Protein AF-A0A5M9JAK9-F1 (afdb_monomer_lite)

Organism: Monilinia fructicola (NCBI:txid38448)

Structure (mmCIF, N/CA/C/O backbone):
data_AF-A0A5M9JAK9-F1
#
_entry.id   AF-A0A5M9JAK9-F1
#
loop_
_atom_site.group_PDB
_atom_site.id
_atom_site.type_symbol
_atom_site.label_atom_id
_atom_site.label_alt_id
_atom_site.label_comp_id
_atom_site.label_asym_id
_atom_site.label_entity_id
_atom_site.label_seq_id
_atom_site.pdbx_PDB_ins_code
_atom_site.Cartn_x
_atom_site.Cartn_y
_atom_site.Cartn_z
_atom_site.occupancy
_atom_site.B_iso_or_equiv
_atom_site.auth_seq_id
_atom_site.auth_comp_id
_atom_site.auth_asym_id
_atom_site.auth_atom_id
_atom_site.pdbx_PDB_model_num
ATOM 1 N N . MET A 1 1 ? -24.880 -42.880 -1.646 1.00 41.00 1 MET A N 1
ATOM 2 C CA . MET A 1 1 ? -23.978 -41.710 -1.547 1.00 41.00 1 MET A CA 1
ATOM 3 C C . MET A 1 1 ? -24.825 -40.445 -1.458 1.00 41.00 1 MET A C 1
ATOM 5 O O . MET A 1 1 ? -25.404 -40.050 -2.456 1.00 41.00 1 MET A O 1
ATOM 9 N N . HIS A 1 2 ? -24.983 -39.871 -0.262 1.00 34.69 2 HIS A N 1
ATOM 10 C CA . HIS A 1 2 ? -25.781 -38.658 -0.034 1.00 34.69 2 HIS A CA 1
ATOM 11 C C . HIS A 1 2 ? -24.838 -37.463 0.163 1.00 34.69 2 HIS A C 1
ATOM 13 O O . HIS A 1 2 ? -24.133 -37.392 1.167 1.00 34.69 2 HIS A O 1
ATOM 19 N N . SER A 1 3 ? -24.808 -36.543 -0.803 1.00 33.50 3 SER A N 1
ATOM 20 C CA . SER A 1 3 ? -24.039 -35.295 -0.728 1.00 33.50 3 SER A CA 1
ATOM 21 C C . SER A 1 3 ? -24.871 -34.225 -0.013 1.00 33.50 3 SER A C 1
ATOM 23 O O . SER A 1 3 ? -25.899 -33.781 -0.525 1.00 33.50 3 SER A O 1
ATOM 25 N N . LYS A 1 4 ? -24.451 -33.827 1.193 1.00 38.19 4 LYS A N 1
ATOM 26 C CA . LYS A 1 4 ? -25.018 -32.683 1.920 1.00 38.19 4 LYS A CA 1
ATOM 27 C C . LYS A 1 4 ? -24.371 -31.399 1.390 1.00 38.19 4 LYS A C 1
ATOM 29 O O . LYS A 1 4 ? -23.188 -31.175 1.617 1.00 38.19 4 LYS A O 1
ATOM 34 N N . ARG A 1 5 ? -25.145 -30.545 0.711 1.00 37.44 5 ARG A N 1
ATOM 35 C CA . ARG A 1 5 ? -24.754 -29.151 0.437 1.00 37.44 5 ARG A CA 1
ATOM 36 C C . ARG A 1 5 ? -25.096 -28.290 1.651 1.00 37.44 5 ARG A C 1
ATOM 38 O O . ARG A 1 5 ? -26.269 -28.074 1.947 1.00 37.44 5 ARG A O 1
ATOM 45 N N . SER A 1 6 ? -24.080 -27.795 2.343 1.00 36.34 6 SER A N 1
ATOM 46 C CA . SER A 1 6 ? -24.195 -26.756 3.366 1.00 36.34 6 SER A CA 1
ATOM 47 C C . SER A 1 6 ? -24.518 -25.414 2.698 1.00 36.34 6 SER A C 1
ATOM 49 O O . SER A 1 6 ? -23.755 -24.918 1.871 1.00 36.34 6 SER A O 1
ATOM 51 N N . ARG A 1 7 ? -25.669 -24.821 3.039 1.00 32.72 7 ARG A N 1
ATOM 52 C CA . ARG A 1 7 ? -25.985 -23.419 2.727 1.00 32.72 7 ARG A CA 1
ATOM 53 C C . ARG A 1 7 ? -25.263 -22.527 3.731 1.00 32.72 7 ARG A C 1
ATOM 55 O O . ARG A 1 7 ? -25.537 -22.612 4.924 1.00 32.72 7 ARG A O 1
ATOM 62 N N . ILE A 1 8 ? -24.384 -21.658 3.243 1.00 31.30 8 ILE A N 1
ATOM 63 C CA . ILE A 1 8 ? -23.867 -20.527 4.015 1.00 31.30 8 ILE A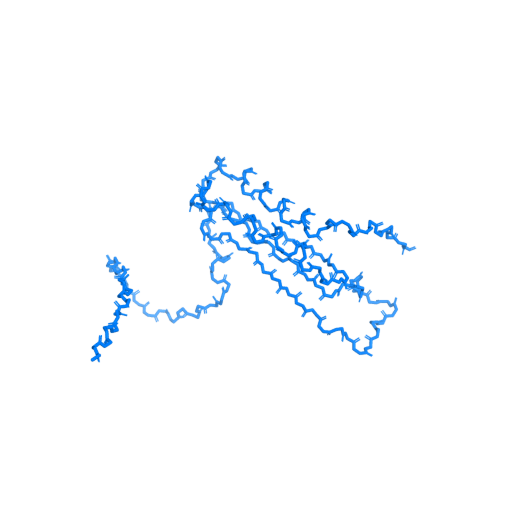 CA 1
ATOM 64 C C . ILE A 1 8 ? -24.963 -19.455 4.020 1.00 31.30 8 ILE A C 1
ATOM 66 O O . ILE A 1 8 ? -25.383 -18.975 2.969 1.00 31.30 8 ILE A O 1
ATOM 70 N N . SER A 1 9 ? -25.472 -19.143 5.208 1.00 28.64 9 SER A N 1
ATOM 71 C 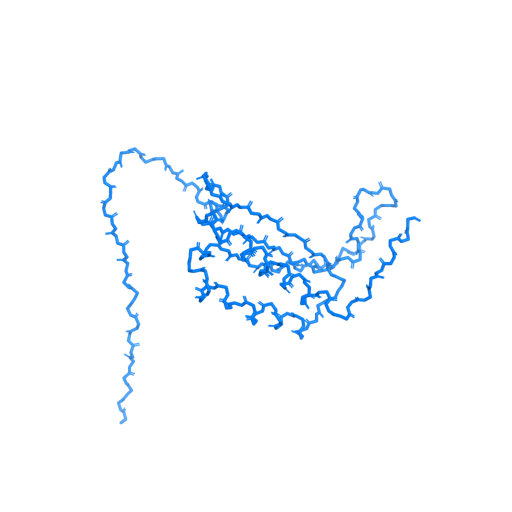CA . SER A 1 9 ? -26.453 -18.087 5.455 1.00 28.64 9 SER A CA 1
ATOM 72 C C . SER A 1 9 ? -25.709 -16.802 5.808 1.00 28.64 9 SER A C 1
ATOM 74 O O . SER A 1 9 ? -25.117 -16.719 6.881 1.00 28.64 9 SER A O 1
ATOM 76 N N . ILE A 1 10 ? -25.762 -15.794 4.937 1.00 33.12 10 ILE A N 1
ATOM 77 C CA . ILE A 1 10 ? -25.313 -14.434 5.258 1.00 33.12 10 ILE A CA 1
ATOM 78 C C . ILE A 1 10 ? -26.462 -13.750 6.005 1.00 33.12 10 ILE A C 1
ATOM 80 O O . ILE A 1 10 ? -27.500 -13.448 5.418 1.00 33.12 10 ILE A O 1
ATOM 84 N N . GLN A 1 11 ? -26.307 -13.547 7.314 1.00 29.53 11 GLN A N 1
ATOM 85 C CA . GLN A 1 11 ? -27.257 -12.759 8.097 1.00 29.53 11 GLN A CA 1
ATOM 86 C C . GLN A 1 11 ? -27.056 -11.268 7.790 1.00 29.53 11 GLN A C 1
ATOM 88 O O . GLN A 1 11 ? -26.022 -10.686 8.109 1.00 29.53 11 GLN A O 1
ATOM 93 N N . SER A 1 12 ? -28.064 -10.661 7.159 1.00 31.25 12 SER A N 1
ATOM 94 C CA . SER A 1 12 ? -28.189 -9.211 6.997 1.00 31.25 12 SER A CA 1
ATOM 95 C C . SER A 1 12 ? -28.516 -8.568 8.347 1.00 31.25 12 SER A C 1
ATOM 97 O O . SER A 1 12 ? -29.533 -8.884 8.966 1.00 31.25 12 SER A O 1
ATOM 99 N N . TRP A 1 13 ? -27.664 -7.647 8.797 1.00 31.02 13 TRP A N 1
ATOM 100 C CA . TRP A 1 13 ? -27.943 -6.764 9.926 1.00 31.02 13 TRP A CA 1
ATOM 101 C C . TRP A 1 13 ? -28.753 -5.554 9.443 1.00 31.02 13 TRP A C 1
ATOM 103 O O . TRP A 1 13 ? -28.192 -4.549 9.012 1.00 31.02 13 TRP A O 1
ATOM 113 N N . HIS A 1 14 ? -30.081 -5.611 9.553 1.00 35.34 14 HIS A N 1
ATOM 114 C CA . HIS A 1 14 ? -30.919 -4.415 9.453 1.00 35.34 14 HIS A CA 1
ATOM 115 C C . HIS A 1 14 ? -31.118 -3.807 10.842 1.00 35.34 14 HIS A C 1
ATOM 117 O O . HIS A 1 14 ? -31.939 -4.273 11.629 1.00 35.34 14 HIS A O 1
ATOM 123 N N . ARG A 1 15 ? -30.390 -2.726 11.144 1.00 37.81 15 ARG A N 1
ATOM 124 C CA . ARG A 1 15 ? -30.763 -1.820 12.235 1.00 37.81 15 ARG A CA 1
ATOM 125 C C . ARG A 1 15 ? -31.669 -0.737 11.649 1.00 37.81 15 ARG A C 1
ATOM 127 O O . ARG A 1 15 ? -31.218 0.109 10.883 1.00 37.81 15 ARG A O 1
ATOM 134 N N . HIS A 1 16 ? -32.957 -0.799 11.981 1.00 40.81 16 HIS A N 1
ATOM 135 C CA . HIS A 1 16 ? -33.938 0.228 11.639 1.00 40.81 16 HIS A CA 1
ATOM 136 C C . HIS A 1 16 ? -33.544 1.562 12.291 1.00 40.81 16 HIS A C 1
ATOM 138 O O . HIS A 1 16 ? -33.606 1.710 13.509 1.00 40.81 16 HIS A O 1
ATOM 144 N N . GLN A 1 17 ? -33.180 2.549 11.474 1.00 38.91 17 GLN A N 1
ATOM 145 C CA . GLN A 1 17 ? -33.335 3.958 11.818 1.00 38.91 17 GLN A CA 1
ATOM 146 C C . GLN A 1 17 ? -34.270 4.580 10.784 1.00 38.91 17 GLN A C 1
ATOM 148 O O . GLN A 1 17 ? -33.961 4.679 9.601 1.00 38.91 17 GLN A O 1
ATOM 153 N N . SER A 1 18 ? -35.459 4.944 11.240 1.00 55.94 18 SER A N 1
ATOM 154 C CA . SER A 1 18 ? -36.434 5.749 10.514 1.00 55.94 18 SER A CA 1
ATOM 155 C C . SER A 1 18 ? -35.839 7.109 10.139 1.00 55.94 18 SER A C 1
ATOM 157 O O . SER A 1 18 ? -35.406 7.810 11.056 1.00 55.94 18 SER A O 1
ATOM 159 N N . ARG A 1 19 ? -35.864 7.510 8.851 1.00 41.03 19 ARG A N 1
ATOM 160 C CA . ARG A 1 19 ? -35.935 8.926 8.409 1.00 41.03 19 ARG A CA 1
ATOM 161 C C . ARG A 1 19 ? -36.170 9.114 6.885 1.00 41.03 19 ARG A C 1
ATOM 163 O O . ARG A 1 19 ? -35.957 8.173 6.128 1.00 41.03 19 ARG A O 1
ATOM 170 N N . PRO A 1 20 ? -36.670 10.303 6.471 1.00 47.94 20 PRO A N 1
ATOM 171 C CA . PRO A 1 20 ? -37.446 10.548 5.248 1.00 47.94 20 PRO A CA 1
ATOM 172 C C . PRO A 1 20 ? -36.629 11.016 4.024 1.00 47.94 20 PRO A C 1
ATOM 174 O O . PRO A 1 20 ? -35.453 11.345 4.135 1.00 47.94 20 PRO A O 1
ATOM 177 N N . ALA A 1 21 ? -37.348 11.115 2.896 1.00 46.56 21 ALA A N 1
ATOM 178 C CA . ALA A 1 21 ? -37.005 11.680 1.583 1.00 46.56 21 ALA A CA 1
ATOM 179 C C . ALA A 1 21 ? -35.837 11.015 0.829 1.00 46.56 21 ALA A C 1
ATOM 181 O O . ALA A 1 21 ? -34.655 11.210 1.108 1.00 46.56 21 ALA A O 1
ATOM 182 N N . THR A 1 22 ? -36.218 10.260 -0.201 1.00 47.50 22 THR A N 1
ATOM 183 C CA . THR A 1 22 ? -35.380 9.485 -1.118 1.00 47.50 22 THR A CA 1
ATOM 184 C C . THR A 1 22 ? -34.468 10.387 -1.955 1.00 47.50 22 THR A C 1
ATOM 186 O O . THR A 1 22 ? -34.738 10.684 -3.116 1.00 47.50 22 THR A O 1
ATOM 189 N N . ARG A 1 23 ? -33.347 10.831 -1.382 1.00 51.22 23 ARG A N 1
ATOM 190 C CA . ARG A 1 23 ? -32.206 11.295 -2.175 1.00 51.22 23 ARG A CA 1
ATOM 191 C C . ARG A 1 23 ? -31.530 10.045 -2.722 1.00 51.22 23 ARG A C 1
ATOM 193 O O . ARG A 1 23 ? -31.020 9.246 -1.939 1.00 51.22 23 ARG A O 1
ATOM 200 N N . ILE A 1 24 ? -31.556 9.853 -4.039 1.00 50.03 24 ILE A N 1
ATOM 201 C CA . ILE A 1 24 ? -30.781 8.798 -4.700 1.00 50.03 24 ILE A CA 1
ATOM 202 C C . ILE A 1 24 ? -29.317 9.029 -4.309 1.00 50.03 24 ILE A C 1
ATOM 204 O O . ILE A 1 24 ? -28.681 9.971 -4.782 1.00 50.03 24 ILE A O 1
ATOM 208 N N . ARG A 1 25 ? -28.799 8.222 -3.378 1.00 51.53 25 ARG A N 1
ATOM 209 C CA . ARG A 1 25 ? -27.363 8.155 -3.128 1.00 51.53 25 ARG A CA 1
ATOM 210 C C . ARG A 1 25 ? -26.776 7.418 -4.317 1.00 51.53 25 ARG A C 1
ATOM 212 O O . ARG A 1 25 ? -26.950 6.209 -4.442 1.00 51.53 25 ARG A O 1
ATOM 219 N N . VAL A 1 26 ? -26.104 8.155 -5.193 1.00 52.66 26 VAL A N 1
ATOM 220 C CA . VAL A 1 26 ? -25.110 7.553 -6.076 1.00 52.66 26 VAL A CA 1
ATOM 221 C C . VAL A 1 26 ? -23.990 7.104 -5.150 1.00 52.66 26 VAL A C 1
ATOM 223 O O . VAL A 1 26 ? -23.175 7.920 -4.738 1.00 52.66 26 VAL A O 1
ATOM 226 N N . VAL A 1 27 ? -24.037 5.837 -4.735 1.00 51.09 27 VAL A N 1
ATOM 227 C CA . VAL A 1 27 ? -22.950 5.232 -3.970 1.00 51.09 27 VAL A CA 1
ATOM 228 C C . VAL A 1 27 ? -21.805 5.070 -4.947 1.00 51.09 27 VAL A C 1
ATOM 230 O O . VAL A 1 27 ? -21.816 4.174 -5.793 1.00 51.09 27 VAL A O 1
ATOM 233 N N . THR A 1 28 ? -20.853 5.991 -4.895 1.00 56.12 28 THR A N 1
ATOM 234 C CA . THR A 1 28 ? -19.602 5.786 -5.609 1.00 56.12 28 THR A CA 1
ATOM 235 C C . THR A 1 28 ? -18.798 4.751 -4.832 1.00 56.12 28 THR A C 1
ATOM 237 O O . THR A 1 28 ? -18.915 4.657 -3.608 1.00 56.12 28 THR A O 1
ATOM 240 N N . TYR A 1 29 ? -17.952 3.973 -5.511 1.00 58.34 29 TYR A N 1
ATOM 241 C CA . TYR A 1 29 ? -17.015 3.074 -4.824 1.00 58.34 29 TYR A CA 1
ATOM 242 C C . TYR A 1 29 ? -16.169 3.820 -3.774 1.00 58.34 29 TYR A C 1
ATOM 244 O O . TYR A 1 29 ? -15.690 3.194 -2.847 1.00 58.34 29 TYR A O 1
ATOM 252 N N . LEU A 1 30 ? -16.042 5.150 -3.867 1.00 62.81 30 LEU A N 1
ATOM 253 C CA . LEU A 1 30 ? -15.245 5.992 -2.977 1.00 62.81 30 LEU A CA 1
ATOM 254 C C . LEU A 1 30 ? -16.023 6.600 -1.801 1.00 62.81 30 LEU A C 1
ATOM 256 O O . LEU A 1 30 ? -15.437 7.349 -1.024 1.00 62.81 30 LEU A O 1
ATOM 260 N N . ASP A 1 31 ? -17.304 6.280 -1.605 1.00 65.19 31 ASP A N 1
ATOM 261 C CA . ASP A 1 31 ? -18.092 6.834 -0.490 1.00 65.19 31 ASP A CA 1
ATOM 262 C C . ASP A 1 31 ? -17.456 6.545 0.889 1.00 65.19 31 ASP A C 1
ATOM 264 O O . ASP A 1 31 ? -17.601 7.337 1.825 1.00 65.19 31 ASP A O 1
ATOM 268 N N . PHE A 1 32 ? -16.697 5.448 1.016 1.00 61.88 32 PHE A N 1
ATOM 269 C CA . PHE A 1 32 ? -15.946 5.116 2.234 1.00 61.88 32 PHE A CA 1
ATOM 270 C C . PHE A 1 32 ? -14.827 6.125 2.547 1.00 61.88 32 PHE A C 1
ATOM 272 O O . PHE A 1 32 ? -14.480 6.311 3.716 1.00 61.88 32 PHE A O 1
ATOM 279 N N . ALA A 1 33 ? -14.298 6.805 1.527 1.00 63.41 33 ALA A N 1
ATOM 280 C CA . ALA A 1 33 ? -13.251 7.814 1.631 1.00 63.41 33 ALA A CA 1
ATOM 281 C C . ALA A 1 33 ? -13.793 9.219 1.966 1.00 63.41 33 ALA A C 1
ATOM 283 O O . ALA A 1 33 ? -13.010 10.148 2.150 1.00 63.41 33 ALA A O 1
ATOM 284 N N . CYS A 1 34 ? -15.115 9.398 2.061 1.00 67.19 34 CYS A N 1
ATOM 285 C CA . CYS A 1 34 ? -15.754 10.686 2.363 1.00 67.19 34 CYS A CA 1
ATOM 286 C C . CYS A 1 34 ? -16.281 10.798 3.804 1.00 67.19 34 CYS A C 1
ATOM 288 O O . CYS A 1 34 ? -17.095 11.680 4.100 1.00 67.19 34 CYS A O 1
ATOM 290 N N . ALA A 1 35 ? -15.874 9.912 4.716 1.00 60.22 35 ALA A N 1
ATOM 291 C CA . ALA A 1 35 ? -16.367 9.969 6.086 1.00 60.22 35 ALA A CA 1
ATOM 292 C C . ALA A 1 35 ? -15.740 11.139 6.857 1.00 60.22 35 ALA A C 1
ATOM 294 O O . ALA A 1 35 ? -14.532 11.210 7.051 1.00 60.22 35 ALA A O 1
ATOM 295 N N . LYS A 1 36 ? -16.583 12.055 7.337 1.00 63.47 36 LYS A N 1
ATOM 296 C CA . LYS A 1 36 ? -16.161 13.109 8.262 1.00 63.47 36 LYS A CA 1
ATOM 297 C C . LYS A 1 36 ? -15.818 12.511 9.628 1.00 63.47 36 LYS A C 1
ATOM 299 O O . LYS A 1 36 ? -16.641 11.789 10.181 1.00 63.47 36 LYS A O 1
ATOM 304 N N . GLY A 1 37 ? -14.686 12.926 10.199 1.00 62.44 37 GLY A N 1
ATOM 305 C CA . GLY A 1 37 ? -14.489 12.946 11.653 1.00 62.44 37 GLY A CA 1
ATOM 306 C C . GLY A 1 37 ? -13.341 12.124 12.234 1.00 62.44 37 GLY A C 1
ATOM 307 O O . GLY A 1 37 ? -13.058 12.327 13.405 1.00 62.44 37 GLY A O 1
ATOM 308 N N . ASN A 1 38 ? -12.651 11.278 11.463 1.00 68.62 38 ASN A N 1
ATOM 309 C CA . ASN A 1 38 ? -11.650 10.341 11.998 1.00 68.62 38 ASN A CA 1
ATOM 310 C C . ASN A 1 38 ? -10.332 10.393 11.199 1.00 68.62 38 ASN A C 1
ATOM 312 O O . ASN A 1 38 ? -10.280 11.022 10.138 1.00 68.62 38 ASN A O 1
ATOM 316 N N . PHE A 1 39 ? -9.262 9.759 11.696 1.00 76.06 39 PHE A N 1
ATOM 317 C CA . PHE A 1 39 ? -7.983 9.698 10.980 1.00 76.06 39 PHE A CA 1
ATOM 318 C C . PHE A 1 39 ? -8.133 8.951 9.668 1.00 76.06 39 PHE A C 1
ATOM 320 O O . PHE A 1 39 ? -8.579 7.804 9.626 1.00 76.06 39 PHE A O 1
ATOM 327 N N . GLN A 1 40 ? -7.736 9.629 8.599 1.00 85.19 40 GLN A N 1
ATOM 328 C CA . GLN A 1 40 ? -7.740 9.110 7.250 1.00 85.19 40 GLN A CA 1
ATOM 329 C C . GLN A 1 40 ? -6.461 9.570 6.566 1.00 85.19 40 GLN A C 1
ATOM 331 O O . GLN A 1 40 ? -6.165 10.766 6.512 1.00 85.19 40 GLN A O 1
ATOM 336 N N . ARG A 1 41 ? -5.709 8.614 6.035 1.00 88.44 41 ARG A N 1
ATOM 337 C CA . ARG A 1 41 ? -4.460 8.863 5.331 1.00 88.44 41 ARG A CA 1
ATOM 338 C C . ARG A 1 41 ? -4.444 8.085 4.025 1.00 88.44 41 ARG A C 1
ATOM 340 O O . ARG A 1 41 ? -4.899 6.946 3.957 1.00 88.44 41 ARG A O 1
ATOM 347 N N . PHE A 1 42 ? -3.913 8.735 2.997 1.00 90.06 42 PHE A N 1
ATOM 348 C CA . PHE A 1 42 ? -3.640 8.123 1.708 1.00 90.06 42 PHE A CA 1
ATOM 349 C C . PHE A 1 42 ? -2.128 8.042 1.523 1.00 90.06 42 PHE A C 1
ATOM 351 O O . PHE A 1 42 ? -1.451 9.071 1.476 1.00 90.06 42 PHE A O 1
ATOM 358 N N . GLY A 1 43 ? -1.612 6.823 1.442 1.00 90.81 43 GLY A N 1
ATOM 359 C CA . GLY A 1 43 ? -0.247 6.528 1.034 1.00 90.81 43 GLY A CA 1
ATOM 360 C C . GLY A 1 43 ? -0.222 6.079 -0.424 1.00 90.81 43 GLY A C 1
ATOM 361 O O . GLY A 1 43 ? -1.143 5.410 -0.891 1.00 90.81 43 GLY A O 1
ATOM 362 N N . LEU A 1 44 ? 0.834 6.437 -1.146 1.00 93.38 44 LEU A N 1
ATOM 363 C CA . LEU A 1 44 ? 1.047 6.000 -2.522 1.00 93.38 44 LEU A CA 1
ATOM 364 C C . LEU A 1 44 ? 2.517 5.636 -2.716 1.00 93.38 44 LEU A C 1
ATOM 366 O O . LEU A 1 44 ? 3.403 6.419 -2.369 1.00 93.38 44 LEU A O 1
ATOM 370 N N . ALA A 1 45 ? 2.776 4.464 -3.289 1.00 93.25 45 ALA A N 1
ATOM 371 C CA . ALA A 1 45 ? 4.118 4.034 -3.658 1.00 93.25 45 ALA A CA 1
ATOM 372 C C . ALA A 1 45 ? 4.123 3.427 -5.064 1.00 93.25 45 ALA A C 1
ATOM 374 O O . ALA A 1 45 ? 3.298 2.571 -5.377 1.00 93.25 45 ALA A O 1
ATOM 375 N N . GLY A 1 46 ? 5.051 3.887 -5.903 1.00 92.94 46 GLY A N 1
ATOM 376 C CA . GLY A 1 46 ? 5.257 3.389 -7.258 1.00 92.94 46 GLY A CA 1
ATOM 377 C C . GLY A 1 46 ? 6.411 2.392 -7.327 1.00 92.94 46 GLY A C 1
ATOM 378 O O . GLY A 1 46 ? 7.423 2.560 -6.647 1.00 92.94 46 GLY A O 1
ATOM 379 N N . PHE A 1 47 ? 6.271 1.378 -8.179 1.00 91.19 47 PHE A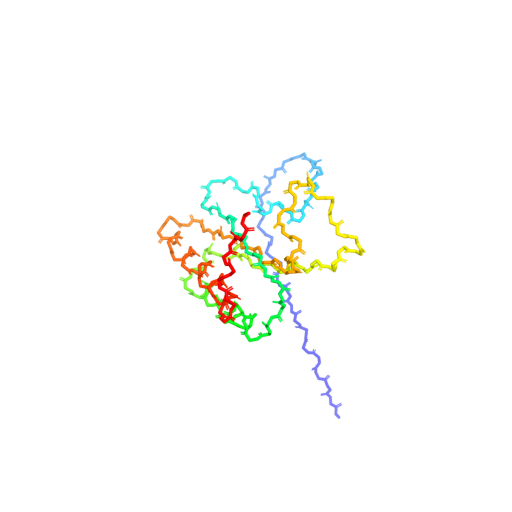 N 1
ATOM 380 C CA . PHE A 1 47 ? 7.281 0.359 -8.438 1.00 91.19 47 PHE A CA 1
ATOM 381 C C . PHE A 1 47 ? 7.410 0.085 -9.942 1.00 91.19 47 PHE A C 1
ATOM 383 O O . PHE A 1 47 ? 6.401 -0.004 -10.651 1.00 91.19 47 PHE A O 1
ATOM 390 N N . PRO A 1 48 ? 8.636 -0.126 -10.447 1.00 88.81 48 PRO A N 1
ATOM 391 C CA . PRO A 1 48 ? 8.849 -0.399 -11.864 1.00 88.81 48 PRO A CA 1
ATOM 392 C C . PRO A 1 48 ? 8.446 -1.818 -12.269 1.00 88.81 48 PRO A C 1
ATOM 394 O O . PRO A 1 48 ? 8.191 -2.089 -13.436 1.00 88.81 48 PRO A O 1
ATOM 397 N N . LYS A 1 49 ? 8.424 -2.767 -11.326 1.00 87.56 49 LYS A N 1
ATOM 398 C CA . LYS A 1 49 ? 8.158 -4.183 -11.608 1.00 87.56 49 LYS A CA 1
ATOM 399 C C . LYS A 1 49 ? 7.401 -4.827 -10.460 1.00 87.56 49 LYS A C 1
ATOM 401 O O . LYS A 1 49 ? 7.684 -4.544 -9.299 1.00 87.56 49 LYS A O 1
ATOM 406 N N . PHE A 1 50 ? 6.500 -5.746 -10.793 1.00 90.62 50 PHE A N 1
ATOM 407 C CA . PHE A 1 50 ? 5.859 -6.611 -9.811 1.00 90.62 50 PHE A CA 1
ATOM 408 C C . PHE A 1 50 ? 6.831 -7.691 -9.318 1.00 90.62 50 PHE A C 1
ATOM 410 O O . PHE A 1 50 ? 7.487 -8.362 -10.118 1.00 90.62 50 PHE A O 1
ATOM 417 N N . ARG A 1 51 ? 6.892 -7.880 -7.997 1.00 92.38 51 ARG A N 1
ATOM 418 C CA . ARG A 1 51 ? 7.617 -8.972 -7.338 1.00 92.38 51 ARG A CA 1
ATOM 419 C C . ARG A 1 51 ? 6.656 -9.713 -6.419 1.00 92.38 51 ARG A C 1
ATOM 421 O O . ARG A 1 51 ? 6.189 -9.150 -5.432 1.00 92.38 51 ARG A O 1
ATOM 428 N N . ALA A 1 52 ? 6.372 -10.974 -6.736 1.00 94.12 52 ALA A N 1
ATOM 429 C CA . ALA A 1 52 ? 5.396 -11.770 -5.993 1.00 94.12 52 ALA A CA 1
ATOM 430 C C . ALA A 1 52 ? 5.769 -11.918 -4.508 1.00 94.12 52 ALA A C 1
ATOM 432 O O . ALA A 1 52 ? 4.899 -11.828 -3.650 1.00 94.12 52 ALA A O 1
ATOM 433 N N . GLN A 1 53 ? 7.060 -12.077 -4.197 1.00 94.88 53 GLN A N 1
ATOM 434 C CA . GLN A 1 53 ? 7.540 -12.178 -2.816 1.00 94.88 53 GLN A CA 1
ATOM 435 C C . GLN A 1 53 ? 7.238 -10.905 -2.015 1.00 94.88 53 GLN A C 1
ATOM 437 O O . GLN A 1 53 ? 6.822 -10.990 -0.866 1.00 94.88 53 GLN A O 1
ATOM 442 N N . ASN A 1 54 ? 7.388 -9.732 -2.630 1.00 94.69 54 ASN A N 1
ATOM 443 C CA . ASN A 1 54 ? 7.100 -8.452 -1.988 1.00 94.69 54 ASN A CA 1
ATOM 444 C C . ASN A 1 54 ? 5.594 -8.254 -1.778 1.00 94.69 54 ASN A C 1
ATOM 446 O O . ASN A 1 54 ? 5.169 -7.784 -0.727 1.00 94.69 54 ASN A O 1
ATOM 450 N N . PHE A 1 55 ? 4.776 -8.674 -2.747 1.00 92.56 55 PHE A N 1
ATOM 451 C CA . PHE A 1 55 ? 3.321 -8.674 -2.606 1.00 92.56 55 PHE A CA 1
ATOM 452 C C . PHE A 1 55 ? 2.860 -9.549 -1.433 1.00 92.56 55 PHE A C 1
ATOM 454 O O . PHE A 1 55 ? 2.013 -9.124 -0.651 1.00 92.56 55 PHE A O 1
ATOM 461 N N . LEU A 1 56 ? 3.450 -10.739 -1.266 1.00 93.56 56 LEU A N 1
ATOM 462 C CA . LEU A 1 56 ? 3.128 -11.620 -0.140 1.00 93.56 56 LEU A CA 1
ATOM 463 C C . LEU A 1 56 ? 3.411 -10.956 1.214 1.00 93.56 56 LEU A C 1
ATOM 465 O O . LEU A 1 56 ? 2.591 -11.098 2.112 1.00 93.56 56 LEU A O 1
ATOM 469 N N . LYS A 1 57 ? 4.463 -10.135 1.334 1.00 92.12 57 LYS A N 1
ATOM 470 C CA . LYS A 1 57 ? 4.726 -9.351 2.558 1.00 92.12 57 LYS A CA 1
ATOM 471 C C . LYS A 1 57 ? 3.594 -8.378 2.896 1.00 92.12 57 LYS A C 1
ATOM 473 O O . LYS A 1 57 ? 3.311 -8.148 4.066 1.00 92.12 57 LYS A O 1
ATOM 478 N N . VAL A 1 58 ? 2.924 -7.810 1.889 1.00 91.62 58 VAL A N 1
ATOM 479 C CA . VAL A 1 58 ? 1.746 -6.948 2.104 1.00 91.62 58 VAL A CA 1
ATOM 480 C C . VAL A 1 58 ? 0.532 -7.769 2.534 1.00 91.62 58 VAL A C 1
ATOM 482 O O . VAL A 1 58 ? -0.234 -7.323 3.382 1.00 91.62 58 VAL A O 1
ATOM 485 N N . VAL A 1 59 ? 0.359 -8.974 1.985 1.00 89.12 59 VAL A N 1
ATOM 486 C CA . VAL A 1 59 ? -0.717 -9.895 2.392 1.00 89.12 59 VAL A CA 1
ATOM 487 C C . VAL A 1 59 ? -0.502 -10.403 3.821 1.00 89.12 59 VAL A C 1
ATOM 489 O O . VAL A 1 59 ? -1.452 -10.501 4.588 1.00 89.12 59 VAL A O 1
ATOM 492 N N . GLU A 1 60 ? 0.735 -10.683 4.219 1.00 85.88 60 GLU A N 1
ATOM 493 C CA . GLU A 1 60 ? 1.074 -11.058 5.599 1.00 85.88 60 GLU A CA 1
ATOM 494 C C . GLU A 1 60 ? 0.805 -9.911 6.585 1.00 85.88 60 GLU A C 1
ATOM 496 O O . GLU A 1 60 ? 0.447 -10.141 7.736 1.00 85.88 60 GLU A O 1
ATOM 501 N N . ASN A 1 61 ? 0.851 -8.664 6.112 1.00 82.06 61 ASN A N 1
ATOM 502 C CA . ASN A 1 61 ? 0.531 -7.468 6.891 1.00 82.06 61 ASN A CA 1
ATOM 503 C C . ASN A 1 61 ? -0.979 -7.308 7.207 1.00 82.06 61 ASN A C 1
ATOM 505 O O . ASN A 1 61 ? -1.390 -6.303 7.790 1.00 82.06 61 ASN A O 1
ATOM 509 N N . LEU A 1 62 ? -1.823 -8.286 6.846 1.00 73.06 62 LEU A N 1
ATOM 510 C CA . LEU A 1 62 ? -3.258 -8.328 7.170 1.00 73.06 62 LEU A CA 1
ATOM 511 C C . LEU A 1 62 ? -3.556 -8.579 8.663 1.00 73.06 62 LEU A C 1
ATOM 513 O O . LEU A 1 62 ? -4.715 -8.485 9.075 1.00 73.06 62 LEU A O 1
ATOM 517 N N . GLU A 1 63 ? -2.537 -8.818 9.496 1.00 80.81 63 GLU A N 1
ATOM 518 C CA . GLU A 1 63 ? -2.660 -8.858 10.966 1.00 80.81 63 GLU A CA 1
ATOM 519 C C . GLU A 1 63 ? -3.187 -7.547 11.582 1.00 80.81 63 GLU A C 1
ATOM 521 O O . GLU A 1 63 ? -3.587 -7.525 12.752 1.00 80.81 63 GLU A O 1
ATOM 526 N N . LEU A 1 64 ? -3.251 -6.463 10.799 1.00 83.00 64 LEU A N 1
ATOM 527 C CA . LEU A 1 64 ? -3.813 -5.182 11.218 1.00 83.00 64 LEU A CA 1
ATOM 528 C C . LEU A 1 64 ? -5.196 -5.334 11.863 1.00 83.00 64 LEU A C 1
ATOM 530 O O . LEU A 1 64 ? -5.438 -4.732 12.899 1.00 83.00 64 LEU A O 1
ATOM 534 N N . LEU A 1 65 ? -6.093 -6.155 11.307 1.00 82.56 65 LEU A N 1
ATOM 535 C CA . LEU A 1 65 ? -7.453 -6.293 11.852 1.00 82.56 65 LEU A CA 1
ATOM 536 C C . LEU A 1 65 ? -7.504 -7.074 13.168 1.00 82.56 65 LEU A C 1
ATOM 538 O O . LEU A 1 65 ? -8.434 -6.887 13.950 1.00 82.56 65 LEU A O 1
ATOM 542 N N . ALA A 1 66 ? -6.514 -7.933 13.421 1.00 86.62 66 ALA A N 1
ATOM 543 C CA . ALA A 1 66 ? -6.376 -8.603 14.709 1.00 86.62 66 ALA A CA 1
ATOM 544 C C . ALA A 1 66 ? -5.856 -7.634 15.785 1.00 86.62 66 ALA A C 1
ATOM 546 O O . ALA A 1 66 ? -6.296 -7.701 16.930 1.00 86.62 66 ALA A O 1
ATOM 547 N N . THR A 1 67 ? -4.959 -6.716 15.407 1.00 86.56 67 THR A N 1
ATOM 548 C CA . THR A 1 67 ? -4.345 -5.733 16.319 1.00 86.56 67 THR A CA 1
ATOM 549 C C . THR A 1 67 ? -5.237 -4.508 16.560 1.00 86.56 67 THR A C 1
A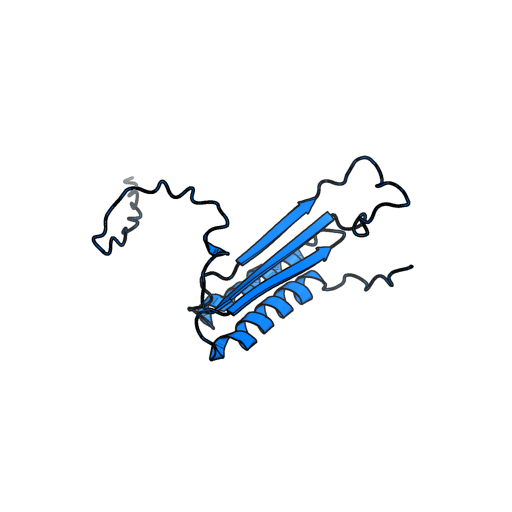TOM 551 O O . THR A 1 67 ? -5.394 -4.061 17.694 1.00 86.56 67 THR A O 1
ATOM 554 N N . CYS A 1 68 ? -5.863 -3.989 15.504 1.00 89.44 68 CYS A N 1
ATOM 555 C CA . CYS A 1 68 ? -6.705 -2.792 15.491 1.00 89.44 68 CYS A CA 1
ATOM 556 C C . CYS A 1 68 ? -8.030 -3.086 14.762 1.00 89.44 68 CYS A C 1
ATOM 558 O O . CYS A 1 68 ? -8.181 -2.754 13.584 1.00 89.44 68 CYS A O 1
ATOM 560 N N . PRO A 1 69 ? -9.021 -3.702 15.433 1.00 87.88 69 PRO A N 1
ATOM 561 C CA . PRO A 1 69 ? -10.295 -4.056 14.799 1.00 87.88 69 PRO A CA 1
ATOM 562 C C . PRO A 1 69 ? -11.085 -2.859 14.237 1.00 87.88 69 PRO A C 1
ATOM 564 O O . PRO A 1 69 ? -11.868 -3.010 13.301 1.00 87.88 69 PRO A O 1
ATOM 567 N N . ASP A 1 70 ? -10.886 -1.660 14.788 1.00 87.44 70 ASP A N 1
ATOM 568 C CA . ASP A 1 70 ? -11.474 -0.401 14.312 1.00 87.44 70 ASP A CA 1
ATOM 569 C C . ASP A 1 70 ? -10.818 0.133 13.028 1.00 87.44 70 ASP A C 1
ATOM 571 O O . ASP A 1 70 ? -11.384 0.998 12.362 1.00 87.44 70 ASP A O 1
ATOM 575 N N . ALA A 1 71 ? -9.685 -0.441 12.614 1.00 87.75 71 ALA A N 1
ATOM 576 C CA . ALA A 1 71 ? -9.069 -0.183 11.319 1.00 87.75 71 ALA A CA 1
ATOM 577 C C . ALA A 1 71 ? -9.706 -0.996 10.175 1.00 87.75 71 ALA A C 1
ATOM 579 O O . ALA A 1 71 ? -9.143 -1.071 9.087 1.00 87.75 71 ALA A O 1
ATOM 580 N N . GLY A 1 72 ? -10.900 -1.571 10.380 1.00 84.06 72 GLY A N 1
ATOM 581 C CA . GLY A 1 72 ? -11.644 -2.399 9.415 1.00 84.06 72 GLY A CA 1
ATOM 582 C C . GLY A 1 72 ? -11.934 -1.765 8.053 1.00 84.06 72 GLY A C 1
ATOM 583 O O . GLY A 1 72 ? -12.320 -2.462 7.119 1.00 84.06 72 GLY A O 1
ATOM 584 N N . THR A 1 73 ? -11.759 -0.450 7.932 1.00 84.31 73 THR A N 1
ATOM 585 C CA . THR A 1 73 ? -11.911 0.286 6.670 1.00 84.31 73 THR A CA 1
ATOM 586 C C . THR A 1 73 ? -10.581 0.603 5.991 1.00 84.31 73 THR A C 1
ATOM 588 O O . THR A 1 73 ? -10.601 1.160 4.898 1.00 84.31 73 THR A O 1
ATOM 591 N N . THR A 1 74 ? -9.446 0.237 6.596 1.00 87.94 74 THR A N 1
ATOM 592 C CA . THR A 1 74 ? -8.127 0.305 5.962 1.00 87.94 74 THR A CA 1
ATOM 593 C C . THR A 1 74 ? -8.055 -0.691 4.806 1.00 87.94 74 THR A C 1
ATOM 595 O O . THR A 1 74 ? -8.542 -1.816 4.910 1.00 87.94 74 THR A O 1
ATOM 598 N N . GLY A 1 75 ? -7.441 -0.290 3.697 1.00 87.88 75 GLY A N 1
ATOM 599 C CA . GLY A 1 75 ? -7.301 -1.124 2.512 1.00 87.88 75 GLY A CA 1
ATOM 600 C C . GLY A 1 75 ? -6.028 -0.823 1.734 1.00 87.88 75 GLY A C 1
ATOM 601 O O . GLY A 1 75 ? -5.586 0.320 1.645 1.00 87.88 75 GLY A O 1
ATOM 602 N N . TYR A 1 76 ? -5.465 -1.865 1.132 1.00 91.06 76 TYR A N 1
ATOM 603 C CA . TYR A 1 76 ? -4.333 -1.774 0.219 1.00 91.06 76 TYR A CA 1
ATOM 604 C C . TYR A 1 76 ? -4.803 -2.196 -1.168 1.00 91.06 76 TYR A C 1
ATOM 606 O O . TYR A 1 76 ? -5.342 -3.291 -1.335 1.00 91.06 76 TYR A O 1
ATOM 614 N N . THR A 1 77 ? -4.633 -1.328 -2.162 1.00 92.00 77 THR A N 1
ATOM 615 C CA . THR A 1 77 ? -5.005 -1.636 -3.547 1.00 92.00 77 THR A CA 1
ATOM 616 C C . THR A 1 77 ? -3.794 -1.534 -4.453 1.00 92.00 77 THR A C 1
ATOM 618 O O . THR A 1 77 ? -2.955 -0.648 -4.299 1.00 92.00 77 THR A O 1
ATOM 621 N N . PHE A 1 78 ? -3.702 -2.477 -5.384 1.00 92.94 78 PHE A N 1
ATOM 622 C CA . PHE A 1 78 ? -2.646 -2.518 -6.379 1.00 92.94 78 PHE A CA 1
ATOM 623 C C . PHE A 1 78 ? -3.223 -2.096 -7.720 1.00 92.94 78 PHE A C 1
ATOM 625 O O . PHE A 1 78 ? -4.208 -2.667 -8.186 1.00 92.94 78 PHE A O 1
ATOM 632 N N . GLU A 1 79 ? -2.594 -1.112 -8.342 1.00 93.56 79 GLU A N 1
ATOM 633 C CA . GLU A 1 79 ? -2.944 -0.645 -9.674 1.00 93.56 79 GLU A CA 1
ATOM 634 C C . GLU A 1 79 ? -1.778 -0.935 -10.613 1.00 93.56 79 GLU A C 1
ATOM 636 O O . GLU A 1 79 ? -0.650 -0.508 -10.380 1.00 93.56 79 GLU A O 1
ATOM 641 N N . TRP A 1 80 ? -2.048 -1.691 -11.673 1.00 92.06 80 TRP A N 1
ATOM 642 C CA . TRP A 1 80 ? -1.060 -2.008 -12.696 1.00 92.06 80 TRP A CA 1
ATOM 643 C C . TRP A 1 80 ? -1.305 -1.129 -13.921 1.00 92.06 80 TRP A C 1
ATOM 645 O O . TRP A 1 80 ? -2.366 -1.195 -14.541 1.00 92.06 80 TRP A O 1
ATOM 655 N N . HIS A 1 81 ? -0.301 -0.351 -14.320 1.00 87.88 81 HIS A N 1
ATOM 656 C CA . HIS A 1 81 ? -0.306 0.400 -15.573 1.00 87.88 81 HIS A CA 1
ATOM 657 C C . HIS A 1 81 ? 0.306 -0.460 -16.674 1.00 87.88 81 HIS A C 1
ATOM 659 O O . HIS A 1 81 ? 1.501 -0.756 -16.674 1.00 87.88 81 HIS A O 1
ATOM 665 N N . THR A 1 82 ? -0.516 -0.916 -17.620 1.00 76.69 82 THR A N 1
ATOM 666 C CA . THR A 1 82 ? 0.006 -1.502 -18.859 1.00 76.69 82 THR A CA 1
ATOM 667 C C . THR A 1 82 ? 0.671 -0.361 -19.619 1.00 76.69 82 THR A C 1
ATOM 669 O O . THR A 1 82 ? -0.032 0.558 -20.037 1.00 76.69 82 THR A O 1
ATOM 672 N N . GLY A 1 83 ? 2.006 -0.369 -19.689 1.00 67.69 83 GLY A N 1
ATOM 673 C CA . GLY A 1 83 ? 2.806 0.768 -20.150 1.00 67.69 83 GLY A CA 1
ATOM 674 C C . GLY A 1 83 ? 2.246 1.451 -21.398 1.00 67.69 83 GLY A C 1
ATOM 675 O O . GLY A 1 83 ? 1.708 0.808 -22.303 1.00 67.69 83 GLY A O 1
ATOM 676 N N . THR A 1 84 ? 2.361 2.775 -21.451 1.00 62.38 84 THR A N 1
ATOM 677 C CA . THR A 1 84 ? 1.954 3.536 -22.628 1.00 62.38 84 THR A CA 1
ATOM 678 C C . THR A 1 84 ? 2.890 3.193 -23.784 1.00 62.38 84 THR A C 1
ATOM 680 O O . THR A 1 84 ? 4.106 3.298 -23.663 1.00 62.38 84 THR A O 1
ATOM 683 N N . SER A 1 85 ? 2.339 2.819 -24.941 1.00 60.25 85 SER A N 1
ATOM 684 C CA . SER A 1 85 ? 3.113 2.502 -26.157 1.00 60.25 85 SER A CA 1
ATOM 685 C C . SER A 1 85 ? 3.933 3.679 -26.706 1.00 60.25 85 SER A C 1
ATOM 687 O O . SER A 1 85 ? 4.677 3.524 -27.672 1.00 60.25 85 SER A O 1
ATOM 689 N N . LYS A 1 86 ? 3.795 4.865 -26.106 1.00 70.88 86 LYS A N 1
ATOM 690 C CA . LYS A 1 86 ? 4.520 6.085 -26.441 1.00 70.88 86 LYS A CA 1
ATOM 691 C C . LYS A 1 86 ? 5.154 6.632 -25.171 1.00 70.88 86 LYS A C 1
ATOM 693 O O . LYS A 1 86 ? 4.466 6.760 -24.156 1.00 70.88 86 LYS A O 1
ATOM 698 N N . SER A 1 87 ? 6.436 6.974 -25.250 1.00 68.31 87 SER A N 1
ATOM 699 C CA . SER A 1 87 ? 7.086 7.767 -24.211 1.00 68.31 87 SER A CA 1
ATOM 700 C C . SER A 1 87 ? 6.339 9.097 -24.064 1.00 68.31 87 SER A C 1
ATOM 702 O O . SER A 1 87 ? 5.945 9.684 -25.082 1.00 68.31 87 SER A O 1
ATOM 704 N N . PRO A 1 88 ? 6.100 9.570 -22.831 1.00 70.56 88 PRO A N 1
ATOM 705 C CA . PRO A 1 88 ? 5.512 10.882 -22.625 1.00 70.56 88 PRO A CA 1
ATOM 706 C C . PRO A 1 88 ? 6.398 11.965 -23.271 1.00 70.56 88 PRO A C 1
ATOM 708 O O . PRO A 1 88 ? 7.605 11.765 -23.431 1.00 70.56 88 PRO A O 1
ATOM 711 N N . PRO A 1 89 ? 5.825 13.112 -23.677 1.00 76.94 89 PRO A N 1
ATOM 712 C CA . PRO A 1 89 ? 6.607 14.224 -24.203 1.00 76.94 89 PRO A CA 1
ATOM 713 C C . PRO A 1 89 ? 7.743 14.602 -23.246 1.00 76.94 89 PRO A C 1
ATOM 715 O O . PRO A 1 89 ? 7.532 14.637 -22.034 1.00 76.94 89 PRO A O 1
ATOM 718 N N . ILE A 1 90 ? 8.907 14.968 -23.796 1.00 71.62 90 ILE A N 1
ATOM 719 C CA . ILE A 1 90 ? 10.140 15.279 -23.041 1.00 71.62 90 ILE A CA 1
ATOM 720 C C . ILE A 1 90 ? 9.973 16.427 -22.016 1.00 71.62 90 ILE A C 1
ATOM 722 O O . ILE A 1 90 ? 10.810 16.595 -21.142 1.00 71.62 90 ILE A O 1
ATOM 726 N N . ASN A 1 91 ? 8.865 17.177 -22.095 1.00 77.25 91 ASN A N 1
ATOM 727 C CA . ASN A 1 91 ? 8.500 18.291 -21.212 1.00 77.25 91 ASN A CA 1
ATOM 728 C C . ASN A 1 91 ? 7.163 18.067 -20.477 1.00 77.25 91 ASN A C 1
ATOM 730 O O . ASN A 1 91 ? 6.461 19.025 -20.149 1.00 77.25 91 ASN A O 1
ATOM 734 N N . SER A 1 92 ? 6.736 16.818 -20.285 1.00 78.12 92 SER A N 1
ATOM 735 C CA . SER A 1 92 ? 5.530 16.541 -19.503 1.00 78.12 92 SER A CA 1
ATOM 736 C C . SER A 1 92 ? 5.815 16.633 -18.001 1.00 78.12 92 SER A C 1
ATOM 738 O O . SER A 1 92 ? 6.911 16.320 -17.548 1.00 78.12 92 SER A O 1
ATOM 740 N N . ALA A 1 93 ? 4.804 16.985 -17.206 1.00 81.44 93 ALA A N 1
ATOM 741 C CA . ALA A 1 93 ? 4.883 16.893 -15.745 1.00 81.44 93 ALA A CA 1
ATOM 742 C C . ALA A 1 93 ? 4.813 15.436 -15.227 1.00 81.44 93 ALA A C 1
ATOM 744 O O . ALA A 1 93 ? 4.697 15.208 -14.024 1.00 81.44 93 ALA A O 1
ATOM 745 N N . PHE A 1 94 ? 4.831 14.442 -16.121 1.00 79.56 94 PHE A N 1
ATOM 746 C CA . PHE A 1 94 ? 4.723 13.032 -15.775 1.00 79.56 94 PHE A CA 1
ATOM 747 C C . PHE A 1 94 ? 6.114 12.433 -15.535 1.00 79.56 94 PHE A C 1
ATOM 749 O O . PHE A 1 94 ? 6.774 11.984 -16.466 1.00 79.56 94 PHE A O 1
ATOM 756 N N . ALA A 1 95 ? 6.550 12.421 -14.274 1.00 79.50 95 ALA A N 1
ATOM 757 C CA . ALA A 1 95 ? 7.871 11.928 -13.862 1.00 79.50 95 ALA A CA 1
ATOM 758 C C . ALA A 1 95 ? 7.908 10.426 -13.487 1.00 79.50 95 ALA A C 1
ATOM 760 O O . ALA A 1 95 ? 8.896 9.954 -12.935 1.00 79.50 95 ALA A O 1
ATOM 761 N N . ASN A 1 96 ? 6.829 9.678 -13.751 1.00 83.44 96 ASN A N 1
ATOM 762 C CA . ASN A 1 96 ? 6.648 8.288 -13.303 1.00 83.44 96 ASN A CA 1
ATOM 763 C C . ASN A 1 96 ? 6.550 7.299 -14.479 1.00 83.44 96 ASN A C 1
ATOM 765 O O . ASN A 1 96 ? 5.837 6.302 -14.404 1.00 83.44 96 ASN A O 1
ATOM 769 N N . ASP A 1 97 ? 7.225 7.588 -15.588 1.00 82.44 97 ASP A N 1
ATOM 770 C CA . ASP A 1 97 ? 7.239 6.773 -16.813 1.00 82.44 97 ASP A CA 1
ATOM 771 C C . ASP A 1 97 ? 7.794 5.352 -16.620 1.00 82.44 97 ASP A C 1
ATOM 773 O O . ASP A 1 97 ? 7.356 4.408 -17.278 1.00 82.44 97 ASP A O 1
ATOM 777 N N . HIS A 1 98 ? 8.714 5.196 -15.675 1.00 83.44 98 HIS A N 1
ATOM 778 C CA . HIS A 1 98 ? 9.306 3.932 -15.254 1.00 83.44 98 HIS A CA 1
ATOM 779 C C . HIS A 1 98 ? 8.446 3.165 -14.238 1.00 83.44 98 HIS A C 1
ATOM 781 O O . HIS A 1 98 ? 8.780 2.031 -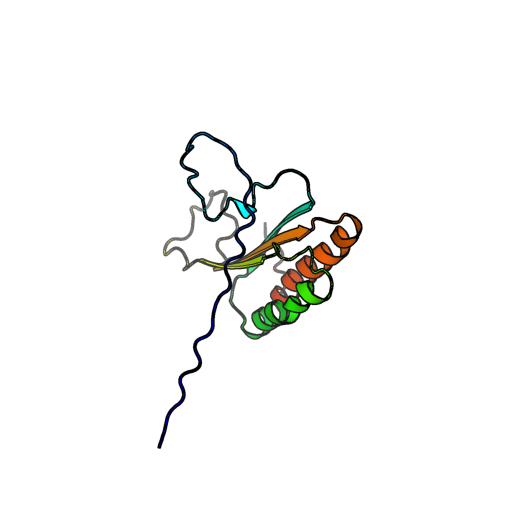13.902 1.00 83.44 98 HIS A O 1
ATOM 787 N N . ILE A 1 99 ? 7.354 3.749 -13.732 1.00 88.50 99 ILE A N 1
ATOM 788 C CA . ILE A 1 99 ? 6.461 3.105 -12.766 1.00 88.50 99 ILE A CA 1
ATOM 789 C C . ILE A 1 99 ? 5.366 2.338 -13.509 1.00 88.50 99 ILE A C 1
ATOM 791 O O . ILE A 1 99 ? 4.638 2.884 -14.336 1.00 88.50 99 ILE A O 1
ATOM 795 N N . HIS A 1 100 ? 5.224 1.054 -13.189 1.00 88.62 100 HIS A N 1
ATOM 796 C CA . HIS A 1 100 ? 4.220 0.174 -13.799 1.00 88.62 100 HIS A CA 1
ATOM 797 C C . HIS A 1 100 ? 3.244 -0.409 -12.781 1.00 88.62 100 HIS A C 1
ATOM 799 O O . HIS A 1 100 ? 2.200 -0.936 -13.154 1.00 88.62 100 HIS A O 1
ATOM 805 N N . LEU A 1 101 ? 3.571 -0.314 -11.496 1.00 92.38 101 LEU A N 1
ATOM 806 C CA . LEU A 1 101 ? 2.749 -0.806 -10.408 1.00 92.38 101 LEU A CA 1
ATOM 807 C C . LEU A 1 101 ? 2.655 0.265 -9.327 1.00 92.38 101 LEU A C 1
ATOM 809 O O . LEU A 1 101 ? 3.673 0.787 -8.883 1.00 92.38 101 LEU A O 1
ATOM 813 N N . TRP A 1 102 ? 1.446 0.537 -8.862 1.00 94.50 102 TRP A N 1
ATOM 814 C CA . TRP A 1 102 ? 1.173 1.421 -7.740 1.00 94.50 102 TRP A CA 1
ATOM 815 C C . TRP A 1 102 ? 0.555 0.628 -6.595 1.00 94.50 102 TRP A C 1
ATOM 817 O O . TRP A 1 102 ? -0.371 -0.153 -6.805 1.00 94.50 102 TRP A O 1
ATOM 827 N N . LEU A 1 103 ? 1.056 0.847 -5.384 1.00 94.94 103 LEU A N 1
ATOM 828 C CA . LEU A 1 103 ? 0.387 0.484 -4.142 1.00 94.94 103 LEU A CA 1
ATOM 829 C C . LEU A 1 103 ? -0.283 1.742 -3.592 1.00 94.94 103 LEU A C 1
ATOM 831 O O . LEU A 1 103 ? 0.402 2.682 -3.185 1.00 94.94 103 LEU A O 1
ATOM 835 N N . HIS A 1 104 ? -1.610 1.738 -3.558 1.00 95.06 104 HIS A N 1
ATOM 836 C CA . HIS A 1 104 ? -2.399 2.737 -2.851 1.00 95.06 104 HIS A CA 1
ATOM 837 C C . HIS A 1 104 ? -2.748 2.195 -1.470 1.00 95.06 104 HIS A C 1
ATOM 839 O O . HIS A 1 104 ? -3.409 1.158 -1.350 1.00 95.06 104 HIS A O 1
ATOM 845 N N . CYS A 1 105 ? -2.330 2.912 -0.436 1.00 93.00 105 CYS A N 1
ATOM 846 C CA . CYS A 1 105 ? -2.679 2.634 0.945 1.00 93.00 105 CYS A CA 1
ATOM 847 C C . CYS A 1 105 ? -3.776 3.590 1.390 1.00 93.00 105 CYS A C 1
ATOM 849 O O . CYS A 1 105 ? -3.593 4.804 1.390 1.00 93.00 105 CYS A O 1
ATOM 851 N N . PHE A 1 106 ? -4.912 3.039 1.787 1.00 90.88 106 PHE A N 1
ATOM 852 C CA . PHE A 1 106 ? -5.975 3.774 2.441 1.00 90.88 106 PHE A CA 1
ATOM 853 C C . PHE A 1 106 ? -5.987 3.374 3.904 1.00 90.88 106 PHE A C 1
ATOM 855 O O . PHE A 1 106 ? -6.458 2.294 4.233 1.00 90.88 106 PHE A O 1
ATOM 862 N N . SER A 1 107 ? -5.466 4.231 4.766 1.00 89.88 107 SER A N 1
ATOM 863 C CA . SER A 1 107 ? -5.330 3.966 6.193 1.00 89.88 107 SER A CA 1
ATOM 864 C C . SER A 1 107 ? -6.383 4.735 6.963 1.00 89.88 107 SER A C 1
ATOM 866 O O . SER A 1 107 ? -6.517 5.952 6.805 1.00 89.88 107 SER A O 1
ATOM 868 N N . ARG A 1 108 ? -7.137 4.029 7.801 1.00 88.12 108 ARG A N 1
ATOM 869 C CA . ARG A 1 108 ? -8.213 4.616 8.590 1.00 88.12 108 ARG A CA 1
ATOM 870 C C . ARG A 1 108 ? -8.345 3.949 9.950 1.00 88.12 108 ARG A C 1
ATOM 872 O O . ARG A 1 108 ? -8.276 2.729 10.054 1.00 88.12 108 ARG A O 1
ATOM 879 N N . SER A 1 109 ? -8.582 4.776 10.960 1.00 88.44 109 SER A N 1
ATOM 880 C CA . SER A 1 109 ? -8.877 4.378 12.334 1.00 88.44 109 SER A CA 1
ATOM 881 C C . SER A 1 109 ? -9.933 5.314 12.903 1.00 88.44 109 SER A C 1
ATOM 883 O O . SER A 1 109 ? -9.874 6.521 12.663 1.00 88.44 109 SER A O 1
ATOM 885 N N . ASP A 1 110 ? -10.878 4.771 13.667 1.00 87.12 110 ASP A N 1
ATOM 886 C CA . ASP A 1 110 ? -11.864 5.577 14.391 1.00 87.12 110 ASP A CA 1
ATOM 887 C C . ASP A 1 110 ? -11.335 6.029 15.764 1.00 87.12 110 ASP A C 1
ATOM 889 O O . ASP A 1 110 ? -11.872 6.969 16.352 1.00 87.12 110 ASP A O 1
ATOM 893 N N . LYS A 1 111 ? -10.275 5.384 16.270 1.00 88.75 111 LYS A N 1
ATOM 894 C CA . LYS A 1 111 ? -9.661 5.680 17.567 1.00 88.75 111 LYS A CA 1
ATOM 895 C C . LYS A 1 111 ? -8.311 6.370 17.423 1.00 88.75 111 LYS A C 1
ATOM 897 O O . LYS A 1 111 ? -7.439 5.889 16.694 1.00 88.75 111 LYS A O 1
ATOM 902 N N . ALA A 1 112 ? -8.132 7.448 18.186 1.00 89.19 112 ALA A N 1
ATOM 903 C CA . ALA A 1 112 ? -6.922 8.264 18.178 1.00 89.19 112 ALA A CA 1
ATOM 904 C C . ALA A 1 112 ? -5.672 7.488 18.594 1.00 89.19 112 ALA A C 1
ATOM 906 O O . ALA A 1 112 ? -4.617 7.627 17.980 1.00 89.19 112 ALA A O 1
ATOM 907 N N . GLU A 1 113 ? -5.811 6.622 19.592 1.00 91.69 113 GLU A N 1
ATOM 908 C CA . GLU A 1 113 ? -4.737 5.781 20.116 1.00 91.69 113 GLU A CA 1
ATOM 909 C C . GLU A 1 113 ? -4.191 4.762 19.101 1.00 91.69 113 GLU A C 1
ATOM 911 O O . GLU A 1 113 ? -3.071 4.288 19.258 1.00 91.69 113 GLU A O 1
ATOM 916 N N . ASN A 1 114 ? -4.949 4.452 18.043 1.00 91.50 114 ASN A N 1
ATOM 917 C CA . ASN A 1 114 ? -4.564 3.473 17.026 1.00 91.50 114 ASN A CA 1
ATOM 918 C C . ASN A 1 114 ? -3.938 4.110 15.777 1.00 91.50 114 ASN A C 1
ATOM 920 O O . ASN A 1 114 ? -3.507 3.384 14.883 1.00 91.50 114 ASN A O 1
ATOM 924 N N . HIS A 1 115 ? -3.875 5.446 15.689 1.00 91.00 115 HIS A N 1
ATOM 925 C CA . HIS A 1 115 ? -3.358 6.141 14.503 1.00 91.00 115 HIS A CA 1
ATOM 926 C C . HIS A 1 115 ? -1.917 5.733 14.173 1.00 91.00 115 HIS A C 1
ATOM 928 O O . HIS A 1 115 ? -1.624 5.414 13.020 1.00 91.00 115 HIS A O 1
ATOM 934 N N . ASP A 1 116 ? -1.047 5.691 15.183 1.00 92.62 116 ASP A N 1
ATOM 935 C CA . ASP A 1 116 ? 0.366 5.348 15.004 1.00 92.62 116 ASP A CA 1
ATOM 936 C C . ASP A 1 116 ? 0.537 3.882 14.596 1.00 92.62 116 ASP A C 1
ATOM 938 O O . ASP A 1 116 ? 1.318 3.575 13.701 1.00 92.62 116 ASP A O 1
ATOM 942 N N . ILE A 1 117 ? -0.264 2.976 15.168 1.00 92.31 117 ILE A N 1
ATOM 943 C CA . ILE A 1 117 ? -0.231 1.555 14.802 1.00 92.31 117 ILE A CA 1
ATOM 944 C C . ILE A 1 117 ? -0.673 1.376 13.347 1.00 92.31 117 ILE A C 1
ATOM 946 O O . ILE A 1 117 ? 0.013 0.716 12.571 1.00 92.31 117 ILE A O 1
ATOM 950 N N . VAL A 1 118 ? -1.787 1.992 12.940 1.00 91.50 118 VAL A N 1
ATOM 951 C CA . VAL A 1 118 ? -2.259 1.935 11.547 1.00 91.50 118 VAL A CA 1
ATOM 952 C C . VAL A 1 118 ? -1.207 2.497 10.582 1.00 91.50 118 VAL A C 1
ATOM 954 O O . VAL A 1 118 ? -0.974 1.917 9.519 1.00 91.50 118 VAL A O 1
ATOM 957 N N . LEU A 1 119 ? -0.534 3.587 10.960 1.00 92.06 119 LEU A N 1
ATOM 958 C CA . LEU A 1 119 ? 0.561 4.163 10.181 1.00 92.06 119 LEU A CA 1
ATOM 959 C C . LEU A 1 119 ? 1.767 3.215 10.084 1.00 92.06 119 LEU A C 1
ATOM 961 O O . LEU A 1 119 ? 2.350 3.079 9.009 1.00 92.06 119 LEU A O 1
ATOM 965 N N . ASP A 1 120 ? 2.119 2.519 11.161 1.00 93.50 120 ASP A N 1
ATOM 966 C CA . ASP A 1 120 ? 3.178 1.509 11.145 1.00 93.50 120 ASP A CA 1
ATOM 967 C C . ASP A 1 120 ? 2.853 0.356 10.194 1.00 93.50 120 ASP A C 1
ATOM 969 O O . ASP A 1 120 ? 3.730 -0.100 9.456 1.00 93.50 120 ASP A O 1
ATOM 973 N N . PHE A 1 121 ? 1.596 -0.093 10.147 1.00 93.31 121 PHE A N 1
ATOM 974 C CA . PHE A 1 121 ? 1.155 -1.088 9.169 1.00 93.31 121 PHE A CA 1
ATOM 975 C C . PHE A 1 121 ? 1.262 -0.554 7.730 1.00 93.31 121 PHE A C 1
ATOM 977 O O . PHE A 1 121 ? 1.807 -1.249 6.872 1.00 93.31 121 PHE A O 1
ATOM 984 N N . GLU A 1 122 ? 0.843 0.684 7.451 1.00 93.81 122 GLU A N 1
ATOM 985 C CA . GLU A 1 122 ? 1.057 1.322 6.137 1.00 93.81 122 GLU A CA 1
ATOM 986 C C . GLU A 1 122 ? 2.542 1.347 5.748 1.00 93.81 122 GLU A C 1
ATOM 988 O O . GLU A 1 122 ? 2.910 0.925 4.647 1.00 93.81 122 GLU A O 1
ATOM 993 N N . ASN A 1 123 ? 3.407 1.783 6.665 1.00 94.31 123 ASN A N 1
ATOM 994 C CA . ASN A 1 123 ? 4.846 1.860 6.439 1.00 94.31 123 ASN A CA 1
ATOM 995 C C . ASN A 1 123 ? 5.457 0.476 6.189 1.00 94.31 123 ASN A C 1
ATOM 997 O O . ASN A 1 123 ? 6.283 0.335 5.287 1.00 94.31 123 ASN A O 1
ATOM 1001 N N . LYS A 1 124 ? 5.021 -0.559 6.920 1.00 93.81 124 LYS A N 1
ATOM 1002 C CA . LYS A 1 124 ? 5.433 -1.954 6.691 1.00 93.81 124 LYS A CA 1
ATOM 1003 C C . LYS A 1 124 ? 5.011 -2.460 5.315 1.00 93.81 124 LYS A C 1
ATOM 1005 O O . LYS A 1 124 ? 5.825 -3.091 4.646 1.00 93.81 124 LYS A O 1
ATOM 1010 N N . ALA A 1 125 ? 3.794 -2.153 4.860 1.00 93.44 125 ALA A N 1
ATOM 1011 C CA . ALA A 1 125 ? 3.340 -2.531 3.520 1.00 93.44 125 ALA A CA 1
ATOM 1012 C C . ALA A 1 125 ? 4.207 -1.877 2.430 1.00 93.44 125 ALA A C 1
ATOM 1014 O O . ALA A 1 125 ? 4.678 -2.552 1.512 1.00 93.44 125 ALA A O 1
ATOM 1015 N N . ILE A 1 126 ? 4.476 -0.572 2.559 1.00 93.69 126 ILE A N 1
ATOM 1016 C CA . ILE A 1 126 ? 5.327 0.171 1.619 1.00 93.69 126 ILE A CA 1
ATOM 1017 C C . ILE A 1 126 ? 6.764 -0.366 1.644 1.00 93.69 126 ILE A C 1
ATOM 1019 O O . ILE A 1 126 ? 7.346 -0.605 0.586 1.00 93.69 126 ILE A O 1
ATOM 1023 N N . ALA A 1 127 ? 7.334 -0.589 2.830 1.00 93.44 127 ALA A N 1
ATOM 1024 C CA . ALA A 1 127 ? 8.682 -1.128 2.989 1.00 93.44 127 ALA A CA 1
ATOM 1025 C C . ALA A 1 127 ? 8.799 -2.548 2.416 1.00 93.44 127 ALA A C 1
ATOM 1027 O O . ALA A 1 127 ? 9.738 -2.835 1.677 1.00 93.44 127 ALA A O 1
ATOM 1028 N N . GLY A 1 128 ? 7.813 -3.411 2.678 1.00 93.44 128 GLY A N 1
ATOM 1029 C CA . GLY A 1 128 ? 7.739 -4.758 2.115 1.00 93.44 128 GLY A CA 1
ATOM 1030 C C . GLY A 1 128 ? 7.707 -4.747 0.587 1.00 93.44 128 GLY A C 1
ATOM 1031 O O . GLY A 1 128 ? 8.389 -5.553 -0.043 1.00 93.44 128 GLY A O 1
ATOM 1032 N N . MET A 1 129 ? 6.996 -3.785 -0.013 1.00 93.19 129 MET A N 1
ATOM 1033 C CA . MET A 1 129 ? 7.003 -3.598 -1.465 1.00 93.19 129 MET A CA 1
ATOM 1034 C C . MET A 1 129 ? 8.331 -3.078 -2.018 1.00 93.19 129 MET A C 1
ATOM 1036 O O . MET A 1 129 ? 8.731 -3.488 -3.108 1.00 93.19 129 MET A O 1
ATOM 1040 N N . ARG A 1 130 ? 9.029 -2.214 -1.275 1.00 91.62 130 ARG A N 1
ATOM 1041 C CA . ARG A 1 130 ? 10.346 -1.675 -1.656 1.00 91.62 130 ARG A CA 1
ATOM 1042 C C . ARG A 1 130 ? 11.486 -2.673 -1.499 1.00 91.62 130 ARG A C 1
ATOM 1044 O O . ARG A 1 130 ? 12.559 -2.434 -2.040 1.00 91.62 130 ARG A O 1
ATOM 1051 N N . ASP A 1 131 ? 11.276 -3.780 -0.797 1.00 90.69 131 ASP A N 1
ATOM 1052 C CA . ASP A 1 131 ? 12.361 -4.701 -0.487 1.00 90.69 131 ASP A CA 1
ATOM 1053 C C . ASP A 1 131 ? 13.094 -5.211 -1.743 1.00 90.69 131 ASP A C 1
ATOM 1055 O O . ASP A 1 131 ? 12.499 -5.686 -2.719 1.00 90.69 131 ASP A O 1
ATOM 1059 N N . GLY A 1 132 ? 14.418 -5.059 -1.731 1.00 83.19 132 GLY A N 1
ATOM 1060 C CA . GLY A 1 132 ? 15.300 -5.398 -2.843 1.00 83.19 132 GLY A CA 1
ATOM 1061 C C . GLY A 1 132 ? 15.103 -4.571 -4.124 1.00 83.19 132 GLY A C 1
ATOM 1062 O O . GLY A 1 132 ? 15.656 -4.954 -5.164 1.00 83.19 132 GLY A O 1
ATOM 1063 N N . HIS A 1 133 ? 14.302 -3.503 -4.114 1.00 77.19 133 HIS A N 1
ATOM 1064 C CA . HIS A 1 133 ? 14.359 -2.485 -5.161 1.00 77.19 133 HIS A CA 1
ATOM 1065 C C . HIS A 1 133 ? 15.531 -1.549 -4.842 1.00 77.19 133 HIS A C 1
ATOM 1067 O O . HIS A 1 133 ? 15.585 -1.031 -3.728 1.00 77.19 133 HIS A O 1
ATOM 1073 N N . PRO A 1 134 ? 16.485 -1.350 -5.770 1.00 70.88 134 PRO A N 1
ATOM 1074 C CA . PRO A 1 134 ? 17.509 -0.338 -5.566 1.00 70.88 134 PRO A CA 1
ATOM 1075 C C . PRO A 1 134 ? 16.817 1.018 -5.420 1.00 70.88 134 PRO A C 1
ATOM 1077 O O . PRO A 1 134 ? 15.865 1.305 -6.151 1.00 70.88 134 PRO A O 1
ATOM 1080 N N . GLU A 1 135 ? 17.275 1.835 -4.474 1.00 65.44 135 GLU A N 1
ATOM 1081 C CA . GLU A 1 135 ? 16.928 3.250 -4.486 1.00 65.44 135 GLU A CA 1
ATOM 1082 C C . GLU A 1 135 ? 17.523 3.822 -5.769 1.00 65.44 135 GLU A C 1
ATOM 1084 O O . GLU A 1 135 ? 18.739 3.963 -5.895 1.00 65.44 135 GLU A O 1
ATOM 1089 N N . GLU A 1 136 ? 16.687 4.052 -6.7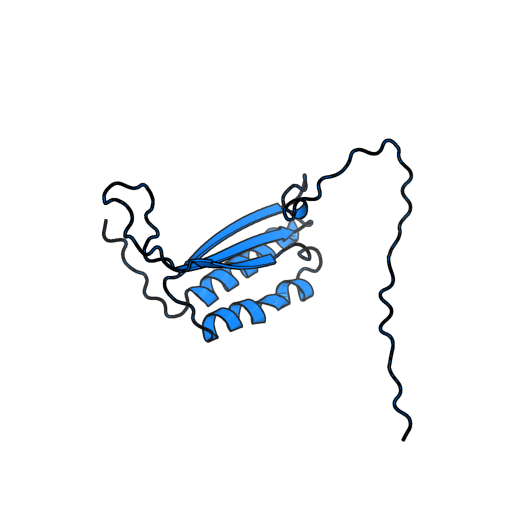80 1.00 62.09 136 GLU A N 1
ATOM 1090 C CA . GLU A 1 136 ? 17.157 4.791 -7.937 1.00 62.09 136 GLU A CA 1
ATOM 1091 C C . GLU A 1 136 ? 17.396 6.228 -7.483 1.00 62.09 136 GLU A C 1
ATOM 1093 O O . GLU A 1 136 ? 16.470 6.932 -7.071 1.00 62.09 136 GLU A O 1
ATOM 1098 N N . GLU A 1 137 ? 18.657 6.664 -7.537 1.00 50.53 137 GLU A N 1
ATOM 1099 C CA . GLU A 1 137 ? 18.968 8.084 -7.503 1.00 50.53 137 GLU A CA 1
ATOM 1100 C C . GLU A 1 137 ? 18.147 8.741 -8.606 1.00 50.53 137 GLU A C 1
ATOM 1102 O O . GLU A 1 137 ? 18.300 8.417 -9.787 1.00 50.53 137 GLU A O 1
ATOM 1107 N N . CYS A 1 138 ? 17.259 9.654 -8.214 1.00 44.53 138 CYS A N 1
ATOM 1108 C CA . CYS A 1 138 ? 16.561 10.519 -9.146 1.00 44.53 138 CYS A CA 1
ATOM 1109 C C . CYS A 1 138 ? 17.627 11.313 -9.910 1.00 44.53 138 CYS A C 1
ATOM 1111 O O . CYS A 1 138 ? 18.106 12.346 -9.434 1.00 44.53 138 CYS A O 1
ATOM 1113 N N . LYS A 1 139 ? 18.043 10.798 -11.070 1.00 47.62 139 LYS A N 1
ATOM 1114 C CA . LYS A 1 139 ? 18.876 11.522 -12.022 1.00 47.62 139 LYS A CA 1
ATOM 1115 C C . LYS A 1 139 ? 18.001 12.633 -12.586 1.00 47.62 139 LYS A C 1
ATOM 1117 O O . LYS A 1 139 ? 17.232 12.406 -13.516 1.00 47.62 139 LYS A O 1
ATOM 1122 N N . ARG A 1 140 ? 18.045 13.777 -11.906 1.00 44.41 140 ARG A N 1
ATOM 1123 C CA . ARG A 1 140 ? 17.439 15.030 -12.355 1.00 44.41 140 ARG A CA 1
ATOM 1124 C C . ARG A 1 140 ? 18.133 15.549 -13.603 1.00 44.41 140 ARG A C 1
ATOM 1126 O O . ARG A 1 140 ? 19.367 15.366 -13.700 1.00 44.41 140 ARG A O 1
#

pLDDT: mean 74.53, std 20.52, range [28.64, 95.06]

Radius of gyration: 20.68 Å; chains: 1; bounding box: 56×60×47 Å

Foldseek 3Di:
DDDDDDDDDDDDDDDDDDDDDDDPPPPDPCPLVPDPDWDKDKDKDFDLDDDVQLVVQLVVLVCCCVVAVQQVSKDKDKDFAPQDPDDPPPPDPDPCNSTGMMIITITTGRDPVCNVVSVVSVVSSNVSNCPPPPPPDPPD

Secondary structure (DSSP, 8-state):
-----PPP--------------------TTGGGG-SSSEEEEEEEEESS--HHHHHHHHHGGGHHHH-GGGTT-EEEEEE----SSPPPTT-S---TT--EEEEEEEEESSGGGHHHHHHHHHHHHHHHHTT--------

Sequence (140 aa):
MHSKRSRISIQSWHRHQSRPATRIRVVTYLDFACAKGNFQRFGLAGFPKFRAQNFLKVVENLELLATCPDAGTTGYTFEWHTGTSKSPPINSAFANDHIHLWLHCFSRSDKAENHDIVLDFENKAIAGMRDGHPEEECKR